Protein AF-A0A8S8YL23-F1 (afdb_monomer)

Sequence (159 aa):
MKWVTISGKPKLWLRDDDTDADGTINLWDTDDDNDGYPDGDDDFPVDQCAHLDTDGDGMPNTLLSNCLTSLVEDIDDDNDNWWDVNETACQTNPLSSSSVPVDTDGDWVCNFVDTDDDNDGWSDVDETMCEPRNAWSSFATGTSSSSWSQPRYNIPSIW

Structure (mmCIF, N/CA/C/O backbone):
data_AF-A0A8S8YL23-F1
#
_entry.id   AF-A0A8S8YL23-F1
#
loop_
_atom_site.group_PDB
_atom_site.id
_atom_site.type_symbol
_atom_site.label_atom_id
_atom_site.label_alt_id
_atom_site.label_comp_id
_atom_site.label_asym_id
_atom_site.label_entity_id
_atom_site.label_seq_id
_atom_site.pdbx_PDB_ins_code
_atom_site.Cartn_x
_atom_site.Cartn_y
_atom_site.Cartn_z
_atom_site.occupancy
_atom_site.B_iso_or_equiv
_atom_site.auth_seq_id
_atom_site.auth_comp_id
_atom_site.auth_asym_id
_atom_site.auth_atom_id
_atom_site.pdbx_PDB_model_num
ATOM 1 N N . MET A 1 1 ? -36.819 10.103 30.670 1.00 46.69 1 MET A N 1
ATOM 2 C CA . MET A 1 1 ? -36.772 8.905 29.806 1.00 46.69 1 MET A CA 1
ATOM 3 C C . MET A 1 1 ? -38.187 8.519 29.392 1.00 46.69 1 MET A C 1
ATOM 5 O O . MET A 1 1 ? -39.033 8.365 30.266 1.00 46.69 1 MET A O 1
ATOM 9 N N . LYS A 1 2 ? -38.471 8.432 28.086 1.00 47.25 2 LYS A N 1
ATOM 10 C CA . LYS A 1 2 ? -39.752 7.930 27.559 1.00 47.25 2 LYS A CA 1
ATOM 11 C C . LYS A 1 2 ? -39.549 6.501 27.067 1.00 47.25 2 LYS A C 1
ATOM 13 O O . LYS A 1 2 ? -38.635 6.249 26.293 1.00 47.25 2 LYS A O 1
ATOM 18 N N . TRP A 1 3 ? -40.410 5.598 27.514 1.00 45.22 3 TRP A N 1
ATOM 19 C CA . TRP A 1 3 ? -40.436 4.204 27.088 1.00 45.22 3 TRP A CA 1
ATOM 20 C C . TRP A 1 3 ? -41.402 4.064 25.912 1.00 45.22 3 TRP A C 1
ATOM 22 O O . TRP A 1 3 ? -42.550 4.497 26.017 1.00 45.22 3 TRP A O 1
ATOM 32 N N . VAL A 1 4 ? -40.962 3.453 24.813 1.00 49.53 4 VAL A N 1
ATOM 33 C CA . VAL A 1 4 ? -41.860 2.951 23.764 1.00 49.53 4 VAL A CA 1
ATOM 34 C C . VAL A 1 4 ? -41.509 1.492 23.521 1.00 49.53 4 VAL A C 1
ATOM 36 O O . VAL A 1 4 ? -40.372 1.155 23.200 1.00 49.53 4 VAL A O 1
ATOM 39 N N . THR A 1 5 ? -42.488 0.618 23.732 1.00 48.34 5 THR A N 1
ATOM 40 C CA . THR A 1 5 ? -42.347 -0.829 23.581 1.00 48.34 5 THR A CA 1
ATOM 41 C C . THR A 1 5 ? -42.725 -1.220 22.156 1.00 48.34 5 THR A C 1
ATOM 43 O O . THR A 1 5 ? -43.878 -1.073 21.761 1.00 48.34 5 THR A O 1
ATOM 46 N N . ILE A 1 6 ? -41.775 -1.755 21.392 1.00 54.56 6 ILE A N 1
ATOM 47 C CA . ILE A 1 6 ? -42.044 -2.472 20.141 1.00 54.56 6 ILE A CA 1
ATOM 48 C C . ILE A 1 6 ? -41.435 -3.865 20.315 1.00 54.56 6 ILE A C 1
ATOM 50 O O . ILE A 1 6 ? -40.243 -3.989 20.575 1.00 54.56 6 ILE A O 1
ATOM 54 N N . SER A 1 7 ? -42.252 -4.917 20.207 1.00 63.25 7 SER A N 1
ATOM 55 C CA . SER A 1 7 ? -41.845 -6.340 20.193 1.00 63.25 7 SER A CA 1
ATOM 56 C C . SER A 1 7 ? -41.316 -6.985 21.492 1.00 63.25 7 SER A C 1
ATOM 58 O O . SER A 1 7 ? -40.731 -8.062 21.445 1.00 63.25 7 SER A O 1
ATOM 60 N N . GLY A 1 8 ? -41.558 -6.402 22.672 1.00 53.62 8 GLY A N 1
ATOM 61 C CA . GLY A 1 8 ? -41.363 -7.108 23.955 1.00 53.62 8 GLY A CA 1
ATOM 62 C C . GLY A 1 8 ? -39.909 -7.350 24.382 1.00 53.62 8 GLY A C 1
ATOM 63 O O . GLY A 1 8 ? -39.681 -7.911 25.450 1.00 53.62 8 GLY A O 1
ATOM 64 N N . LYS A 1 9 ? -38.928 -6.874 23.612 1.00 57.56 9 LYS A N 1
ATOM 65 C CA . LYS A 1 9 ? -37.556 -6.676 24.084 1.00 57.56 9 LYS A CA 1
ATOM 66 C C . LYS A 1 9 ? -37.363 -5.187 24.378 1.00 57.56 9 LYS A C 1
ATOM 68 O O . LYS A 1 9 ? -37.746 -4.370 23.536 1.00 57.56 9 LYS A O 1
ATOM 73 N N . PRO A 1 10 ? -36.819 -4.793 25.541 1.00 53.72 10 PRO A N 1
ATOM 74 C CA . PRO A 1 10 ? -36.398 -3.416 25.739 1.00 53.72 10 PRO A CA 1
ATOM 75 C C . PRO A 1 10 ? -35.271 -3.135 24.742 1.00 53.72 10 PRO A C 1
ATOM 77 O O . PRO A 1 10 ? -34.130 -3.523 24.963 1.00 53.72 10 PRO A O 1
ATOM 80 N N . LYS A 1 11 ? -35.591 -2.498 23.612 1.00 56.12 11 LYS A N 1
ATOM 81 C CA . LYS A 1 11 ? -34.569 -1.875 22.775 1.00 56.12 11 LYS A CA 1
ATOM 82 C C . LYS A 1 11 ? -34.139 -0.627 23.543 1.00 56.12 11 LYS A C 1
ATOM 84 O O . LYS A 1 11 ? -34.839 0.382 23.550 1.00 56.12 11 LYS A O 1
ATOM 89 N N . LEU A 1 12 ? -33.090 -0.782 24.346 1.00 55.00 12 LEU A N 1
ATOM 90 C CA . LEU A 1 12 ? -32.376 0.311 24.994 1.00 55.00 12 LEU A CA 1
ATOM 91 C C . LEU A 1 12 ? -31.702 1.082 23.860 1.00 55.00 12 LEU A C 1
ATOM 93 O O . LEU A 1 12 ? -30.732 0.610 23.288 1.00 55.00 12 LEU A O 1
ATOM 97 N N . TRP A 1 13 ? -32.279 2.209 23.456 1.00 56.50 13 TRP A N 1
ATOM 98 C CA . TRP A 1 13 ? -31.807 3.014 22.321 1.00 56.50 13 TRP A CA 1
ATOM 99 C C . TRP A 1 13 ? -30.540 3.824 22.646 1.00 56.50 13 TRP A C 1
ATOM 101 O O . TRP A 1 13 ? -30.467 4.995 22.291 1.00 56.50 13 TRP A O 1
ATOM 111 N N . LEU A 1 14 ? -29.606 3.240 23.398 1.00 56.28 14 LEU A N 1
ATOM 112 C CA . LEU A 1 14 ? -28.314 3.833 23.745 1.00 56.28 14 LEU A CA 1
ATOM 113 C C . LEU A 1 14 ? -27.399 2.762 24.368 1.00 56.28 14 LEU A C 1
ATOM 115 O O . LEU A 1 14 ? -26.966 2.889 25.510 1.00 56.28 14 LEU A O 1
ATOM 119 N N . ARG A 1 15 ? -27.237 1.623 23.694 1.00 72.00 15 ARG A N 1
ATOM 120 C CA . ARG A 1 15 ? -26.038 0.817 23.915 1.00 72.00 15 ARG A CA 1
ATOM 121 C C . ARG A 1 15 ? -25.102 1.268 22.805 1.00 72.00 15 ARG A C 1
ATOM 123 O O . ARG A 1 15 ? -25.508 1.173 21.650 1.00 72.00 15 ARG A O 1
ATOM 130 N N . ASP A 1 16 ? -23.980 1.855 23.195 1.00 87.75 16 ASP A N 1
ATOM 131 C CA . ASP A 1 16 ? -22.902 2.180 22.267 1.00 87.75 16 ASP A CA 1
ATOM 132 C C . ASP A 1 16 ? -22.442 0.886 21.580 1.00 87.75 16 ASP A C 1
ATOM 134 O O . ASP A 1 16 ? -22.662 -0.211 22.119 1.00 87.75 16 ASP A O 1
ATOM 138 N N . ASP A 1 17 ? -21.914 1.012 20.367 1.00 92.25 17 ASP A N 1
ATOM 139 C CA . ASP A 1 17 ? -21.430 -0.141 19.616 1.00 92.25 17 ASP A CA 1
ATOM 140 C C . ASP A 1 17 ? -20.258 -0.810 20.369 1.00 92.25 17 ASP A C 1
ATOM 142 O O . ASP A 1 17 ? -19.663 -0.226 21.278 1.00 92.25 17 ASP A O 1
ATOM 146 N N . ASP A 1 18 ? -20.080 -2.094 20.088 1.00 93.19 18 ASP A N 1
ATOM 147 C CA . ASP A 1 18 ? -19.142 -3.032 20.721 1.00 93.19 18 ASP A CA 1
ATOM 148 C C . ASP A 1 18 ? -18.806 -4.012 19.591 1.00 93.19 18 ASP A C 1
ATOM 150 O O . ASP A 1 18 ? -19.560 -4.969 19.357 1.00 93.19 18 ASP A O 1
ATOM 154 N N . THR A 1 19 ? -17.852 -3.599 18.749 1.00 94.75 19 THR A N 1
ATOM 155 C CA . THR A 1 19 ? -17.589 -4.178 17.422 1.00 94.75 19 THR A CA 1
ATOM 156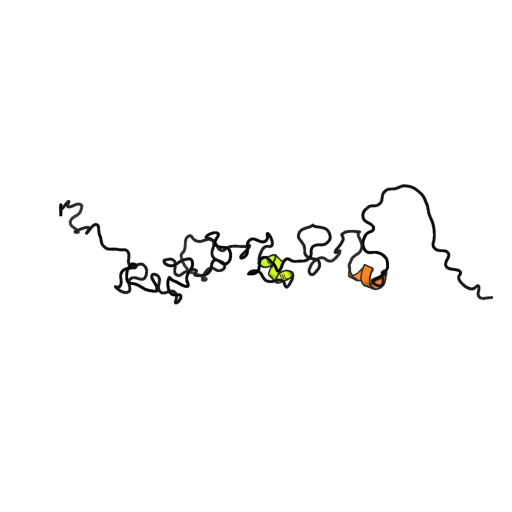 C C . THR A 1 19 ? -17.007 -5.588 17.540 1.00 94.75 19 THR A C 1
ATOM 158 O O . THR A 1 19 ? -17.508 -6.500 16.870 1.00 94.75 19 THR A O 1
ATOM 161 N N . ASP A 1 20 ? -16.047 -5.802 18.438 1.00 93.62 20 ASP A N 1
ATOM 162 C CA . ASP A 1 20 ? -15.418 -7.105 18.680 1.00 93.62 20 ASP A CA 1
ATOM 163 C C . ASP A 1 20 ? -16.183 -8.006 19.684 1.00 93.62 20 ASP A C 1
ATOM 165 O O . ASP A 1 20 ? -15.951 -9.220 19.766 1.00 93.62 20 ASP A O 1
ATOM 169 N N . ALA A 1 21 ? -17.171 -7.446 20.391 1.00 94.62 21 ALA A N 1
ATOM 170 C CA . ALA A 1 21 ? -17.983 -8.121 21.397 1.00 94.62 21 ALA A CA 1
ATOM 171 C C . ALA A 1 21 ? -17.203 -8.625 22.631 1.00 94.62 21 ALA A C 1
ATOM 173 O O . ALA A 1 21 ? -17.647 -9.599 23.268 1.00 94.62 21 ALA A O 1
ATOM 174 N N . ASP A 1 22 ? -16.091 -7.982 23.011 1.00 94.12 22 ASP A N 1
ATOM 175 C CA . ASP A 1 22 ? -15.311 -8.343 24.204 1.00 94.12 22 ASP A CA 1
ATOM 176 C C . ASP A 1 22 ? -15.947 -7.881 25.532 1.00 94.12 22 ASP A C 1
ATOM 178 O O . ASP A 1 22 ? -15.630 -8.395 26.616 1.00 94.12 22 ASP A O 1
ATOM 182 N N . GLY A 1 23 ? -16.945 -6.996 25.446 1.00 93.31 23 GLY A N 1
ATOM 183 C CA . GLY A 1 23 ? -17.687 -6.454 26.582 1.00 93.31 23 GLY A CA 1
ATOM 184 C C . GLY A 1 23 ? -17.271 -5.043 27.000 1.00 93.31 23 GLY A C 1
ATOM 185 O O . GLY A 1 23 ? -17.871 -4.502 27.944 1.00 93.31 23 GLY A O 1
ATOM 186 N N . THR A 1 24 ? -16.310 -4.453 26.305 1.00 93.56 24 THR A N 1
ATOM 187 C CA . THR A 1 24 ? -15.995 -3.029 26.285 1.00 93.56 24 THR A CA 1
ATOM 188 C C . THR A 1 24 ? -16.804 -2.378 25.160 1.00 93.56 24 THR A C 1
ATOM 190 O O . THR A 1 24 ? -17.218 -3.019 24.211 1.00 93.56 24 THR A O 1
ATOM 193 N N . ILE A 1 25 ? -17.217 -1.125 25.339 1.00 94.75 25 ILE A N 1
ATOM 194 C CA . ILE A 1 25 ? -17.885 -0.393 24.251 1.00 94.75 25 ILE A CA 1
ATOM 195 C C . ILE A 1 25 ? -16.816 0.347 23.469 1.00 94.75 25 ILE A C 1
ATOM 197 O O . ILE A 1 25 ? -15.891 0.838 24.109 1.00 94.75 25 ILE A O 1
ATOM 201 N N . ASN A 1 26 ? -17.022 0.566 22.174 1.00 95.19 26 ASN A N 1
ATOM 202 C CA . ASN A 1 26 ? -16.035 1.212 21.311 1.00 95.19 26 ASN A CA 1
ATOM 203 C C . ASN A 1 26 ? -15.484 2.537 21.885 1.00 95.19 26 ASN A C 1
ATOM 205 O O . ASN A 1 26 ? -14.306 2.851 21.876 1.00 95.19 26 ASN A O 1
ATOM 209 N N . LEU A 1 27 ? -16.346 3.333 22.535 1.00 94.12 27 LEU A N 1
ATOM 210 C CA . LEU A 1 27 ? -15.933 4.600 23.159 1.00 94.12 27 LEU A CA 1
ATOM 211 C C . LEU A 1 27 ? -14.835 4.452 24.239 1.00 94.12 27 LEU A C 1
ATOM 213 O O . LEU A 1 27 ? -14.175 5.440 24.579 1.00 94.12 27 LEU A O 1
ATOM 217 N N . TRP A 1 28 ? -14.724 3.279 24.859 1.00 94.75 28 TRP A N 1
ATOM 218 C CA . TRP A 1 28 ? -13.770 2.957 25.926 1.00 94.75 28 TRP A CA 1
ATOM 219 C C . TRP A 1 28 ? -12.852 1.790 25.581 1.00 94.75 28 TRP A C 1
ATOM 221 O O . TRP A 1 28 ? -12.046 1.418 26.441 1.00 94.75 28 TRP A O 1
ATOM 231 N N . ASP A 1 29 ? -12.999 1.231 24.388 1.00 96.62 29 ASP A N 1
ATOM 232 C CA . ASP A 1 29 ? -12.047 0.287 23.847 1.00 96.62 29 ASP A CA 1
ATOM 233 C C . ASP A 1 29 ? -10.828 1.047 23.323 1.00 96.62 29 ASP A C 1
ATOM 235 O O . ASP A 1 29 ? -10.839 2.273 23.194 1.00 96.62 29 ASP A O 1
ATOM 239 N N . THR A 1 30 ? -9.725 0.335 23.172 1.00 97.50 30 THR A N 1
ATOM 240 C CA . THR A 1 30 ? -8.519 0.849 22.519 1.00 97.50 30 THR A CA 1
ATOM 241 C C . THR A 1 30 ? -8.202 0.105 21.230 1.00 97.50 30 THR A C 1
ATOM 243 O O . THR A 1 30 ? -7.192 0.429 20.610 1.00 97.50 30 THR A O 1
ATOM 246 N N . ASP A 1 31 ? -8.975 -0.937 20.938 1.00 97.75 31 ASP A N 1
ATOM 247 C CA . ASP A 1 31 ? -8.858 -1.841 19.800 1.00 97.75 31 ASP A CA 1
ATOM 248 C C . ASP A 1 31 ? -10.273 -2.371 19.510 1.00 97.75 31 ASP A C 1
ATOM 250 O O . ASP A 1 31 ? -10.677 -3.439 19.969 1.00 97.75 31 ASP A O 1
ATOM 254 N N . ASP A 1 32 ? -11.067 -1.523 18.863 1.00 97.69 32 ASP A N 1
ATOM 255 C CA . ASP A 1 32 ? -12.512 -1.660 18.671 1.00 97.69 32 ASP A CA 1
ATOM 256 C C . ASP A 1 32 ? -12.905 -2.967 17.948 1.00 97.69 32 ASP A C 1
ATOM 258 O O . ASP A 1 32 ? -14.008 -3.486 18.160 1.00 97.69 32 ASP A O 1
ATOM 262 N N . ASP A 1 33 ? -12.042 -3.502 17.083 1.00 96.69 33 ASP A N 1
ATOM 263 C CA . ASP A 1 33 ? -12.286 -4.720 16.305 1.00 96.69 33 ASP A CA 1
ATOM 264 C C . ASP A 1 33 ? -11.351 -5.903 16.626 1.00 96.69 33 ASP A C 1
ATOM 266 O O . ASP A 1 33 ? -11.619 -7.027 16.175 1.00 96.69 33 ASP A O 1
ATOM 270 N N . ASN A 1 34 ? -10.350 -5.685 17.486 1.00 96.38 34 ASN A N 1
ATOM 271 C CA . ASN A 1 34 ? -9.452 -6.693 18.050 1.00 96.38 34 ASN A CA 1
ATOM 272 C C . ASN A 1 34 ? -8.629 -7.441 16.999 1.00 96.38 34 ASN A C 1
ATOM 274 O O . ASN A 1 34 ? -8.340 -8.642 17.139 1.00 96.38 34 ASN A O 1
ATOM 278 N N . ASP A 1 35 ? -8.257 -6.747 15.927 1.00 95.38 35 ASP A N 1
ATOM 279 C CA . ASP A 1 35 ? -7.385 -7.271 14.879 1.00 95.38 35 ASP A CA 1
ATOM 280 C C . ASP A 1 35 ? -5.893 -7.257 15.278 1.00 95.38 35 ASP A C 1
ATOM 282 O O . ASP A 1 35 ? -5.055 -7.939 14.668 1.00 95.38 35 ASP A O 1
ATOM 286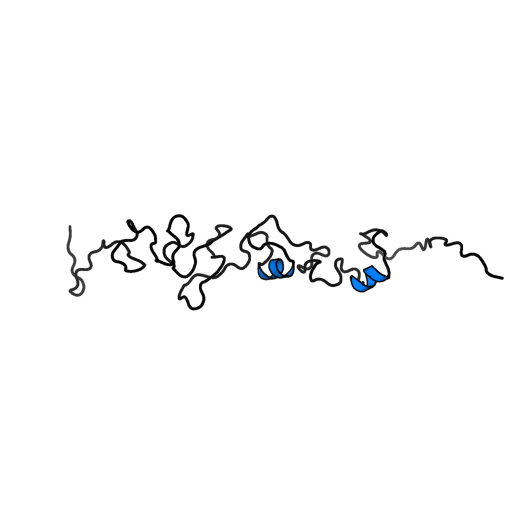 N N . GLY A 1 36 ? -5.584 -6.579 16.390 1.00 95.75 36 GLY A N 1
ATOM 287 C CA . GLY A 1 36 ? -4.258 -6.444 16.977 1.00 95.75 36 GLY A CA 1
ATOM 288 C C . GLY A 1 36 ? -3.581 -5.095 16.718 1.00 95.75 36 GLY A C 1
ATOM 289 O O . GLY A 1 36 ? -2.447 -4.917 17.192 1.00 95.75 36 GLY A O 1
ATOM 290 N N . TYR A 1 37 ? -4.238 -4.173 16.016 1.00 97.19 37 TYR A N 1
ATOM 291 C CA . TYR A 1 37 ? -3.826 -2.792 15.802 1.00 97.19 37 TYR A CA 1
ATOM 292 C C . TYR A 1 37 ? -4.727 -1.850 16.621 1.00 97.19 37 TYR A C 1
ATOM 294 O O . TYR A 1 37 ? -5.929 -1.814 16.424 1.00 97.19 37 TYR A O 1
ATOM 302 N N . PRO A 1 38 ? -4.181 -1.077 17.580 1.00 97.75 38 PRO A N 1
ATOM 303 C CA . PRO A 1 38 ? -5.001 -0.150 18.361 1.00 97.75 38 PRO A CA 1
ATOM 304 C C . PRO A 1 38 ? -5.617 0.948 17.485 1.00 97.75 38 PRO A C 1
ATOM 306 O O . PRO A 1 38 ? -4.914 1.459 16.618 1.00 97.75 38 PRO A O 1
ATOM 309 N N . ASP A 1 39 ? -6.805 1.457 17.829 1.00 97.25 39 ASP A N 1
ATOM 310 C CA . ASP A 1 39 ? -7.559 2.462 17.040 1.00 97.25 39 ASP A CA 1
ATOM 311 C C . ASP A 1 39 ? -6.755 3.715 16.630 1.00 97.25 39 ASP A C 1
ATOM 313 O O . ASP A 1 39 ? -7.135 4.469 15.739 1.00 97.25 39 ASP A O 1
ATOM 317 N N . GLY A 1 40 ? -5.691 4.039 17.374 1.00 96.69 40 GLY A N 1
ATOM 318 C CA . GLY A 1 40 ? -4.829 5.192 17.097 1.00 96.69 40 GLY A CA 1
ATOM 319 C C . GLY A 1 40 ? -3.753 4.949 16.036 1.00 96.69 40 GLY A C 1
ATOM 320 O O . GLY A 1 40 ? -3.175 5.924 15.557 1.00 96.69 40 GLY A O 1
ATOM 321 N N . ASP A 1 41 ? -3.481 3.684 15.726 1.00 97.44 41 ASP A N 1
ATOM 322 C CA . ASP A 1 41 ? -2.519 3.193 14.736 1.00 97.44 41 ASP A CA 1
ATOM 323 C C . ASP A 1 41 ? -3.231 2.360 13.640 1.00 97.44 41 ASP A C 1
ATOM 325 O O . ASP A 1 41 ? -2.567 1.630 12.903 1.00 97.44 41 ASP A O 1
ATOM 329 N N . ASP A 1 42 ? -4.560 2.462 13.568 1.00 97.81 42 ASP A N 1
ATOM 330 C CA . ASP A 1 42 ? -5.445 1.735 12.662 1.00 97.81 42 ASP A CA 1
ATOM 331 C C . ASP A 1 42 ? -6.302 2.736 11.865 1.00 97.81 42 ASP A C 1
ATOM 333 O O . ASP A 1 42 ? -7.052 3.540 12.428 1.00 97.81 42 ASP A O 1
ATOM 337 N N . ASP A 1 43 ? -6.166 2.715 10.540 1.00 98.06 43 ASP A N 1
ATOM 338 C CA . ASP A 1 43 ? -6.926 3.569 9.625 1.00 98.06 43 ASP A CA 1
ATOM 339 C C . ASP A 1 43 ? -8.373 3.071 9.409 1.00 98.06 43 ASP A C 1
ATOM 341 O O . ASP A 1 43 ? -9.248 3.834 8.979 1.00 98.06 43 ASP A O 1
ATOM 345 N N . PHE A 1 44 ? -8.668 1.827 9.804 1.00 97.69 44 PHE A N 1
ATOM 346 C CA . PHE A 1 44 ? -9.981 1.182 9.764 1.00 97.69 44 PHE A CA 1
ATOM 347 C C . PHE A 1 44 ? -10.419 0.611 11.131 1.00 97.69 44 PHE A C 1
ATOM 349 O O . PHE A 1 44 ? -10.797 -0.555 11.182 1.00 97.69 44 PHE A O 1
ATOM 356 N N . PRO A 1 45 ? -10.588 1.440 12.188 1.00 97.00 45 PRO A N 1
ATOM 357 C CA . PRO A 1 45 ? -10.741 0.987 13.584 1.00 97.00 45 PRO A CA 1
ATOM 358 C C . PRO A 1 45 ? -11.905 0.041 13.910 1.00 97.00 45 PRO A C 1
ATOM 360 O O . PRO A 1 45 ? -12.113 -0.309 15.055 1.00 97.00 45 PRO A O 1
ATOM 363 N N . VAL A 1 46 ? -12.805 -0.254 12.976 1.00 96.12 46 VAL A N 1
ATOM 364 C CA . VAL A 1 46 ? -13.994 -1.084 13.236 1.00 96.12 46 VAL A CA 1
ATOM 365 C C . VAL A 1 46 ? -14.134 -2.224 12.230 1.00 96.12 46 VAL A C 1
ATOM 367 O O . VAL A 1 46 ? -15.210 -2.829 12.127 1.00 96.12 46 VAL A O 1
ATOM 370 N N . ASP A 1 47 ? -13.097 -2.475 11.440 1.00 96.94 47 ASP A N 1
ATOM 371 C CA . ASP A 1 47 ? -13.057 -3.508 10.422 1.00 96.94 47 ASP A CA 1
ATOM 372 C C . ASP A 1 47 ? -11.771 -4.332 10.527 1.00 96.94 47 ASP A C 1
ATOM 374 O O . ASP A 1 47 ? -10.802 -4.086 9.818 1.00 96.94 47 ASP A O 1
ATOM 378 N N . GLN A 1 48 ? -11.856 -5.423 11.298 1.00 96.31 48 GLN A N 1
ATOM 379 C CA . GLN A 1 48 ? -10.755 -6.360 11.582 1.00 96.31 48 GLN A CA 1
ATOM 380 C C . GLN A 1 48 ? -10.044 -6.967 10.354 1.00 96.31 48 GLN A C 1
ATOM 382 O O . GLN A 1 48 ? -9.193 -7.857 10.466 1.00 96.31 48 GLN A O 1
ATOM 387 N N . CYS A 1 49 ? -10.529 -6.663 9.152 1.00 97.12 49 CYS A N 1
ATOM 388 C CA . CYS A 1 49 ? -9.978 -7.143 7.908 1.00 97.12 49 CYS A CA 1
ATOM 389 C C . CYS A 1 49 ? -8.863 -6.245 7.358 1.00 97.12 49 CYS A C 1
ATOM 391 O O . CYS A 1 49 ? -8.212 -6.686 6.406 1.00 97.12 49 CYS A O 1
ATOM 393 N N . ALA A 1 50 ? -8.652 -5.036 7.882 1.00 97.62 50 ALA A N 1
ATOM 394 C CA . ALA A 1 50 ? -7.646 -4.102 7.385 1.00 97.62 50 ALA A CA 1
ATOM 395 C C . ALA A 1 50 ? -7.227 -3.100 8.468 1.00 97.62 50 ALA A C 1
ATOM 397 O O . ALA A 1 50 ? -8.038 -2.808 9.326 1.00 97.62 50 ALA A O 1
ATOM 398 N N . HIS A 1 51 ? -6.013 -2.542 8.372 1.00 97.56 51 HIS A N 1
ATOM 399 C CA . HIS A 1 51 ? -5.555 -1.519 9.329 1.00 97.56 51 HIS A CA 1
ATOM 400 C C . HIS A 1 51 ? -4.745 -0.354 8.737 1.00 97.56 51 HIS A C 1
ATOM 402 O O . HIS A 1 51 ? -4.485 0.621 9.433 1.00 97.56 51 HIS A O 1
ATOM 408 N N . LEU A 1 52 ? -4.277 -0.458 7.487 1.00 97.94 52 LEU A N 1
ATOM 409 C CA . LEU A 1 52 ? -3.332 0.494 6.890 1.00 97.94 52 LEU A CA 1
ATOM 410 C C . LEU A 1 52 ? -3.922 1.123 5.626 1.00 97.94 52 LEU A C 1
ATOM 412 O O . LEU A 1 52 ? -4.380 0.378 4.758 1.00 97.94 52 LEU A O 1
ATOM 416 N N . ASP A 1 53 ? -3.854 2.451 5.544 1.00 98.12 53 ASP A N 1
ATOM 417 C CA . ASP A 1 53 ? -4.208 3.308 4.403 1.00 98.12 53 ASP A CA 1
ATOM 418 C C . ASP A 1 53 ? -3.093 4.360 4.206 1.00 98.12 53 ASP A C 1
ATOM 420 O O . ASP A 1 53 ? -3.021 5.385 4.892 1.00 98.12 53 ASP A O 1
ATOM 424 N N . THR A 1 54 ? -2.139 4.068 3.323 1.00 97.94 54 THR A N 1
ATOM 425 C CA . THR A 1 54 ? -0.890 4.839 3.201 1.00 97.94 54 THR A CA 1
ATOM 426 C C . THR A 1 54 ? -1.105 6.236 2.613 1.00 97.94 54 THR A C 1
ATOM 428 O O . THR A 1 54 ? -0.367 7.166 2.973 1.00 97.94 54 THR A O 1
ATOM 431 N N . ASP A 1 55 ? -2.116 6.424 1.769 1.00 97.56 55 ASP A N 1
ATOM 432 C CA . ASP A 1 55 ? -2.413 7.707 1.133 1.00 97.56 55 ASP A CA 1
ATOM 433 C C . ASP A 1 55 ? -3.671 8.414 1.672 1.00 97.56 55 ASP A C 1
ATOM 435 O O . ASP A 1 55 ? -3.857 9.621 1.443 1.00 97.56 55 ASP A O 1
ATOM 439 N N . GLY A 1 56 ? -4.463 7.723 2.490 1.00 97.25 56 GLY A N 1
ATOM 440 C CA . GLY A 1 56 ? -5.628 8.258 3.175 1.00 97.25 56 GLY A CA 1
ATOM 441 C C . GLY A 1 56 ? -6.864 8.383 2.284 1.00 97.25 56 GLY A C 1
ATOM 442 O O . GLY A 1 56 ? -7.691 9.277 2.535 1.00 97.25 56 GLY A O 1
ATOM 443 N N . ASP A 1 57 ? -6.983 7.587 1.221 1.00 97.31 57 ASP A N 1
ATOM 444 C CA . ASP A 1 57 ? -8.124 7.629 0.303 1.00 97.31 57 ASP A CA 1
ATOM 445 C C . ASP A 1 57 ? -9.351 6.823 0.791 1.00 97.31 57 ASP A C 1
ATOM 447 O O . ASP A 1 57 ? -10.475 7.009 0.292 1.00 97.31 57 ASP A O 1
ATOM 451 N N . GLY A 1 58 ? -9.171 6.032 1.853 1.00 96.31 58 GLY A N 1
ATOM 452 C CA . GLY A 1 58 ? -10.177 5.180 2.474 1.00 96.31 58 GLY A CA 1
ATOM 453 C C . GLY A 1 58 ? -10.248 3.762 1.900 1.00 96.31 58 GLY A C 1
ATOM 454 O O . GLY A 1 58 ? -11.197 3.037 2.230 1.00 96.31 58 GLY A O 1
ATOM 455 N N . MET A 1 59 ? -9.307 3.367 1.044 1.00 97.56 59 MET A N 1
ATOM 456 C CA . MET A 1 59 ? -9.093 2.001 0.582 1.00 97.56 59 MET A CA 1
ATOM 457 C C . MET A 1 59 ? -7.861 1.419 1.294 1.00 97.56 59 MET A C 1
ATOM 459 O O . MET A 1 59 ? -6.822 2.056 1.365 1.00 97.56 59 MET A O 1
ATOM 463 N N . PRO A 1 60 ? -7.961 0.228 1.907 1.00 98.00 60 PRO A N 1
ATOM 464 C CA . PRO A 1 60 ? -6.830 -0.339 2.626 1.00 98.00 60 PRO A CA 1
ATOM 465 C C . PRO A 1 60 ? -5.757 -0.873 1.686 1.00 98.00 60 PRO A C 1
ATOM 467 O O . PRO A 1 60 ? -6.085 -1.592 0.741 1.00 98.00 60 PRO A O 1
ATOM 470 N N . ASN A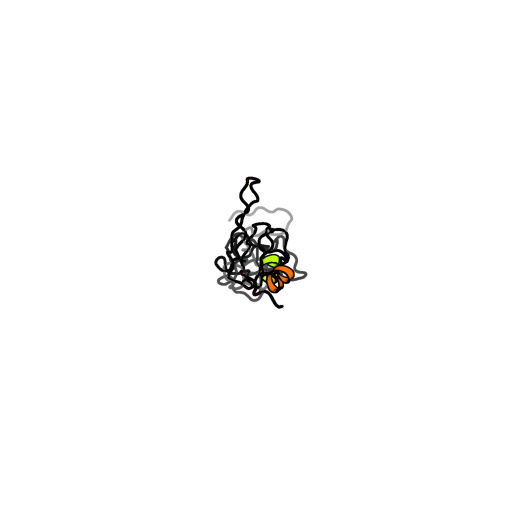 1 61 ? -4.492 -0.702 2.069 1.00 97.88 61 ASN A N 1
ATOM 471 C CA . ASN A 1 61 ? -3.349 -1.258 1.346 1.00 97.88 61 ASN A CA 1
ATOM 472 C C . ASN A 1 61 ? -3.420 -2.777 1.165 1.00 97.88 61 ASN A C 1
ATOM 474 O O . ASN A 1 61 ? -2.989 -3.349 0.174 1.00 97.88 61 ASN A O 1
ATOM 478 N N . THR A 1 62 ? -3.907 -3.481 2.192 1.00 96.50 62 THR A N 1
ATOM 479 C CA . THR A 1 62 ? -4.043 -4.940 2.148 1.00 96.50 62 THR A CA 1
ATOM 480 C C . THR A 1 62 ? -5.284 -5.392 2.897 1.00 96.50 62 THR A C 1
ATOM 482 O O . THR A 1 62 ? -5.631 -4.846 3.945 1.00 96.50 62 THR A O 1
ATOM 485 N N . LEU A 1 63 ? -5.928 -6.446 2.391 1.00 96.62 63 LEU A N 1
ATOM 486 C CA . LEU A 1 63 ? -7.052 -7.102 3.059 1.00 96.62 63 LEU A CA 1
ATOM 487 C C . LEU A 1 63 ? -6.669 -8.475 3.617 1.00 96.62 63 LEU A C 1
ATOM 489 O O . LEU A 1 63 ? -6.086 -9.327 2.935 1.00 96.62 63 LEU A O 1
ATOM 493 N N . LEU A 1 64 ? -7.084 -8.750 4.855 1.00 95.38 64 LEU A N 1
ATOM 494 C CA . LEU A 1 64 ? -6.894 -10.050 5.482 1.00 95.38 64 LEU A CA 1
ATOM 495 C C . LEU A 1 64 ? -7.652 -11.146 4.714 1.00 95.38 64 LEU A C 1
ATOM 497 O O . LEU A 1 64 ? -8.873 -11.125 4.534 1.00 95.38 64 LEU A O 1
ATOM 501 N N . SER A 1 65 ? -6.918 -12.177 4.291 1.00 93.19 65 SER A N 1
ATOM 502 C CA . SER A 1 65 ? -7.483 -13.263 3.488 1.00 93.19 65 SER A CA 1
ATOM 503 C C . SER A 1 65 ? -8.576 -14.040 4.233 1.00 93.19 65 SER A C 1
ATOM 505 O O . SER A 1 65 ? -8.359 -14.560 5.328 1.00 93.19 65 SER A O 1
ATOM 507 N N . ASN A 1 66 ? -9.722 -14.236 3.572 1.00 88.12 66 ASN A N 1
ATOM 508 C CA . ASN A 1 66 ? -10.934 -14.876 4.112 1.00 88.12 66 ASN A CA 1
ATOM 509 C C . ASN A 1 66 ? -11.648 -14.083 5.215 1.00 88.12 66 ASN A C 1
ATOM 511 O O . ASN A 1 66 ? -12.503 -14.645 5.904 1.00 88.12 66 ASN A O 1
ATOM 515 N N . CYS A 1 67 ? -11.334 -12.800 5.362 1.00 92.19 67 CYS A N 1
ATOM 516 C CA . CYS A 1 67 ? -12.093 -11.904 6.210 1.00 92.19 67 CYS A CA 1
ATOM 517 C C . CYS A 1 67 ? -13.343 -11.388 5.471 1.00 92.19 67 CYS A C 1
ATOM 519 O O . CYS A 1 67 ? -13.362 -11.286 4.241 1.00 92.19 67 CYS A O 1
ATOM 521 N N . LEU A 1 68 ? -14.437 -11.164 6.201 1.00 92.31 68 LEU A N 1
ATOM 522 C CA . LEU A 1 68 ? -15.705 -10.705 5.629 1.00 92.31 68 LEU A CA 1
ATOM 523 C C . LEU A 1 68 ? -15.839 -9.198 5.837 1.00 92.31 68 LEU A C 1
ATOM 525 O O . LEU A 1 68 ? -16.336 -8.776 6.875 1.00 92.31 68 LEU A O 1
ATOM 529 N N . THR A 1 69 ? -15.476 -8.424 4.819 1.00 95.38 69 THR A N 1
ATOM 530 C CA . THR A 1 69 ? -15.603 -6.962 4.800 1.00 95.38 69 THR A CA 1
ATOM 531 C C . THR A 1 69 ? -16.285 -6.477 3.515 1.00 95.38 69 THR A C 1
ATOM 533 O O . THR A 1 69 ? -16.416 -7.219 2.534 1.00 95.38 69 THR A O 1
ATOM 536 N N . SER A 1 70 ? -16.786 -5.241 3.541 1.00 94.81 70 SER A N 1
ATOM 537 C CA . SER A 1 70 ? -17.192 -4.492 2.347 1.00 94.81 70 SER A CA 1
ATOM 538 C C . SER A 1 70 ? -16.080 -3.625 1.753 1.00 94.81 70 SER A C 1
ATOM 540 O O . SER A 1 70 ? -16.315 -3.028 0.701 1.00 94.81 70 SER A O 1
ATOM 542 N N . LEU A 1 71 ? -14.929 -3.527 2.422 1.00 96.62 71 LEU A N 1
ATOM 543 C CA . LEU A 1 71 ? -13.751 -2.824 1.929 1.00 96.62 71 LEU A CA 1
ATOM 544 C C . LEU A 1 71 ? -13.225 -3.479 0.646 1.00 96.62 71 LEU A C 1
ATOM 546 O O . LEU A 1 71 ? -13.464 -4.659 0.367 1.00 96.62 71 LEU A O 1
ATOM 550 N N . VAL A 1 72 ? -12.529 -2.675 -0.147 1.00 96.56 72 VAL A N 1
ATOM 551 C CA . VAL A 1 72 ? -11.870 -3.080 -1.387 1.00 96.56 72 VAL A CA 1
ATOM 552 C C . VAL A 1 72 ? -10.424 -2.640 -1.253 1.00 96.56 72 VAL A C 1
ATOM 554 O O . VAL A 1 72 ? -10.204 -1.473 -0.969 1.00 96.56 72 VAL A O 1
ATOM 557 N N . GLU A 1 73 ? -9.496 -3.580 -1.418 1.00 97.19 73 GLU A N 1
ATOM 558 C CA . GLU A 1 73 ? -8.051 -3.325 -1.406 1.00 97.19 73 GLU A CA 1
ATOM 559 C C . GLU A 1 73 ? -7.701 -2.231 -2.419 1.00 97.19 73 GLU A C 1
ATOM 561 O O . GLU A 1 73 ? -8.256 -2.226 -3.531 1.00 97.19 73 GLU A O 1
ATOM 566 N N . ASP A 1 74 ? -6.836 -1.314 -2.005 1.00 97.94 74 ASP A N 1
ATOM 567 C CA . ASP A 1 74 ? -6.230 -0.332 -2.888 1.00 97.94 74 ASP A CA 1
ATOM 568 C C . ASP A 1 74 ? -5.269 -1.025 -3.865 1.00 97.94 74 ASP A C 1
ATOM 570 O O . ASP A 1 74 ? -4.792 -2.132 -3.628 1.00 97.94 74 ASP A O 1
ATOM 574 N N . ILE A 1 75 ? -5.108 -0.442 -5.045 1.00 97.69 75 ILE A N 1
ATOM 575 C CA . ILE A 1 75 ? -4.215 -0.946 -6.089 1.00 97.69 75 ILE A CA 1
ATOM 576 C C . ILE A 1 75 ? -3.069 0.024 -6.392 1.00 97.69 75 ILE A C 1
ATOM 578 O O . ILE A 1 75 ? -2.281 -0.279 -7.292 1.00 97.69 75 ILE A O 1
ATOM 582 N N . ASP A 1 76 ? -3.058 1.195 -5.753 1.00 97.69 76 ASP A N 1
ATOM 583 C CA . ASP A 1 76 ? -2.085 2.285 -5.883 1.00 97.69 76 ASP A CA 1
ATOM 584 C C . ASP A 1 76 ? -1.892 2.916 -4.496 1.00 97.69 76 ASP A C 1
ATOM 586 O O . ASP A 1 76 ? -2.340 4.031 -4.250 1.00 97.69 76 ASP A O 1
ATOM 590 N N . ASP A 1 77 ? -1.243 2.164 -3.603 1.00 98.31 77 ASP A N 1
ATOM 591 C CA . ASP A 1 77 ? -1.148 2.407 -2.154 1.00 98.31 77 ASP A CA 1
ATOM 592 C C . ASP A 1 77 ? -0.614 3.801 -1.751 1.00 98.31 77 ASP A C 1
ATOM 594 O O . ASP A 1 77 ? -0.702 4.199 -0.584 1.00 98.31 77 ASP A O 1
ATOM 598 N N . ASP A 1 78 ? 0.040 4.522 -2.660 1.00 98.19 78 ASP A N 1
ATOM 599 C CA . ASP A 1 78 ? 0.605 5.849 -2.416 1.00 98.19 78 ASP A CA 1
ATOM 600 C C . ASP A 1 78 ? 0.076 6.951 -3.355 1.00 98.19 78 ASP A C 1
ATOM 602 O O . ASP A 1 78 ? 0.510 8.115 -3.261 1.00 98.19 78 ASP A O 1
ATOM 606 N N . ASN A 1 79 ? -0.886 6.595 -4.212 1.00 97.50 79 ASN A N 1
ATOM 607 C CA . ASN A 1 79 ? -1.578 7.446 -5.172 1.00 97.50 79 ASN A CA 1
ATOM 608 C C . ASN A 1 79 ? -0.641 8.234 -6.117 1.00 97.50 79 ASN A C 1
ATOM 610 O O . ASN A 1 79 ? -0.918 9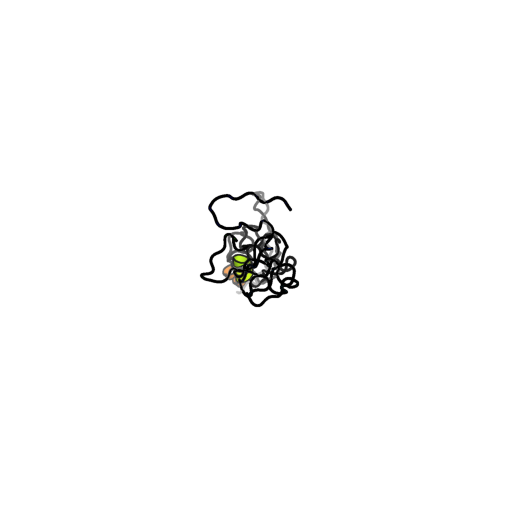.390 -6.493 1.00 97.50 79 ASN A O 1
ATOM 614 N N . ASP A 1 80 ? 0.483 7.642 -6.531 1.00 96.69 80 ASP A N 1
ATOM 615 C CA . ASP A 1 80 ? 1.418 8.250 -7.484 1.00 96.69 80 ASP A CA 1
ATOM 616 C C . ASP A 1 80 ? 1.136 7.930 -8.963 1.00 96.69 80 ASP A C 1
ATOM 618 O O . ASP A 1 80 ? 1.762 8.513 -9.864 1.00 96.69 80 ASP A O 1
ATOM 622 N N . ASN A 1 81 ? 0.049 7.192 -9.217 1.00 94.75 81 ASN A N 1
ATOM 623 C CA . ASN A 1 81 ? -0.433 6.685 -10.505 1.00 94.75 81 ASN A CA 1
ATOM 624 C C . ASN A 1 81 ? 0.309 5.444 -11.019 1.00 94.75 81 ASN A C 1
ATOM 626 O O . ASN A 1 81 ? 0.123 5.083 -12.190 1.00 94.75 81 ASN A O 1
ATOM 630 N N . TRP A 1 82 ? 1.113 4.782 -10.190 1.00 96.25 82 TRP A N 1
ATOM 631 C CA . TRP A 1 82 ? 1.681 3.477 -10.495 1.00 96.25 82 TRP A CA 1
ATOM 632 C C . TRP A 1 82 ? 1.063 2.403 -9.615 1.00 96.25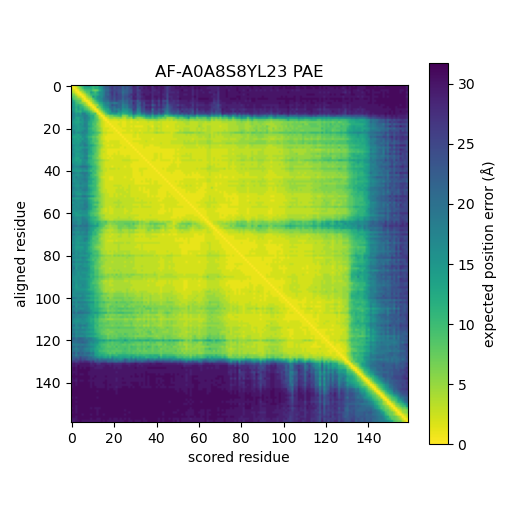 82 TRP A C 1
ATOM 634 O O . TRP A 1 82 ? 1.195 2.409 -8.408 1.00 96.25 82 TRP A O 1
ATOM 644 N N . TRP A 1 83 ? 0.420 1.415 -10.239 1.00 96.31 83 TRP A N 1
ATOM 645 C CA . TRP A 1 83 ? -0.173 0.325 -9.468 1.00 96.31 83 TRP A CA 1
ATOM 646 C C . TRP A 1 83 ? 0.889 -0.507 -8.743 1.00 96.31 83 TRP A C 1
ATOM 648 O O . TRP A 1 83 ? 1.921 -0.829 -9.345 1.00 96.31 83 TRP A O 1
ATOM 658 N N . ASP A 1 84 ? 0.582 -1.007 -7.545 1.00 97.06 84 ASP A N 1
ATOM 659 C CA . ASP A 1 84 ? 1.526 -1.757 -6.694 1.00 97.06 84 ASP A CA 1
ATOM 660 C C . ASP A 1 84 ? 2.139 -2.961 -7.419 1.00 97.06 84 ASP A C 1
ATOM 662 O O . ASP A 1 84 ? 3.306 -3.331 -7.238 1.00 97.06 84 ASP A O 1
ATOM 666 N N . VAL A 1 85 ? 1.333 -3.604 -8.272 1.00 96.31 85 VAL A N 1
ATOM 667 C CA . VAL A 1 85 ? 1.750 -4.747 -9.094 1.00 96.31 85 VAL A CA 1
ATOM 668 C C . VAL A 1 85 ? 2.801 -4.357 -10.132 1.00 96.31 85 VAL A C 1
ATOM 670 O O . VAL A 1 85 ? 3.711 -5.147 -10.400 1.00 96.31 85 VAL A O 1
ATOM 673 N N . ASN A 1 86 ? 2.695 -3.154 -10.697 1.00 96.19 86 ASN A N 1
ATOM 674 C CA . ASN A 1 86 ? 3.662 -2.618 -11.646 1.00 96.19 86 ASN A CA 1
ATOM 675 C C . ASN A 1 86 ? 4.918 -2.184 -10.900 1.00 96.19 86 ASN A C 1
ATOM 677 O O . ASN A 1 86 ? 6.011 -2.593 -11.273 1.00 96.19 86 ASN A O 1
ATOM 681 N N . GLU A 1 87 ? 4.779 -1.465 -9.794 1.00 97.50 87 GLU A N 1
ATOM 682 C CA . GLU A 1 87 ? 5.908 -1.042 -8.971 1.00 97.50 87 GLU A CA 1
ATOM 683 C C . GLU A 1 87 ? 6.748 -2.205 -8.447 1.00 97.50 87 GLU A C 1
ATOM 685 O O . GLU A 1 87 ? 7.974 -2.236 -8.595 1.00 97.50 87 GLU A O 1
ATOM 690 N N . THR A 1 88 ? 6.082 -3.243 -7.941 1.00 96.75 88 THR A N 1
ATOM 691 C CA . THR A 1 88 ? 6.741 -4.480 -7.516 1.00 96.75 88 THR A CA 1
ATOM 692 C C . THR A 1 88 ? 7.508 -5.131 -8.670 1.00 96.75 88 THR A C 1
ATOM 694 O O . THR A 1 88 ? 8.621 -5.632 -8.474 1.00 96.75 88 THR A O 1
ATOM 697 N N . ALA A 1 89 ? 6.947 -5.124 -9.884 1.00 96.38 89 ALA A N 1
ATOM 698 C CA . ALA A 1 89 ? 7.624 -5.641 -11.071 1.00 96.38 89 ALA A CA 1
ATOM 699 C C . ALA A 1 89 ? 8.824 -4.766 -11.480 1.00 96.38 89 ALA A C 1
ATOM 701 O O . ALA A 1 89 ? 9.851 -5.300 -11.899 1.00 96.38 89 ALA A O 1
ATOM 702 N N . CYS A 1 90 ? 8.713 -3.452 -11.291 1.00 95.94 90 CYS A N 1
ATOM 703 C CA . CYS A 1 90 ? 9.707 -2.432 -11.621 1.00 95.94 90 CYS A CA 1
ATOM 704 C C . CYS A 1 90 ? 10.759 -2.198 -10.528 1.00 95.94 90 CYS A C 1
ATOM 706 O O . CYS A 1 90 ? 11.669 -1.389 -10.712 1.00 95.94 90 CYS A O 1
ATOM 708 N N . GLN A 1 91 ? 10.673 -2.936 -9.416 1.00 96.25 91 GLN A N 1
ATOM 709 C CA . GLN A 1 91 ? 11.549 -2.811 -8.246 1.00 96.25 91 GLN A CA 1
ATOM 710 C C . GLN A 1 91 ? 11.489 -1.439 -7.568 1.00 96.25 91 GLN A C 1
ATOM 712 O O . GLN A 1 91 ? 12.474 -0.995 -6.967 1.00 96.25 91 GLN A O 1
ATOM 717 N N . THR A 1 92 ? 10.338 -0.785 -7.651 1.00 97.06 92 THR A N 1
ATOM 718 C CA . THR A 1 92 ? 10.032 0.414 -6.882 1.00 97.06 92 THR A CA 1
ATOM 719 C C . THR A 1 92 ? 9.203 0.075 -5.643 1.00 97.06 92 THR A C 1
ATOM 721 O O . THR A 1 92 ? 9.043 -1.104 -5.314 1.00 97.06 92 THR A O 1
ATOM 724 N N . ASN A 1 93 ? 8.825 1.083 -4.857 1.00 97.38 93 ASN A N 1
ATOM 725 C CA . ASN A 1 93 ? 8.191 0.897 -3.561 1.00 97.38 93 ASN A CA 1
ATOM 726 C C . ASN A 1 93 ? 6.732 1.375 -3.620 1.00 97.38 93 ASN A C 1
ATOM 728 O O . ASN A 1 93 ? 6.572 2.587 -3.517 1.00 97.38 93 ASN A O 1
ATOM 732 N N . PRO A 1 94 ? 5.751 0.444 -3.601 1.00 97.81 94 PRO A N 1
ATOM 733 C CA . PRO A 1 94 ? 4.307 0.728 -3.582 1.00 97.81 94 PRO A CA 1
ATOM 734 C C . PRO A 1 94 ? 3.823 1.717 -2.522 1.00 97.81 94 PRO A C 1
ATOM 736 O O . PRO A 1 94 ? 2.753 2.285 -2.615 1.00 97.81 94 PRO A O 1
ATOM 739 N N . LEU A 1 95 ? 4.591 1.883 -1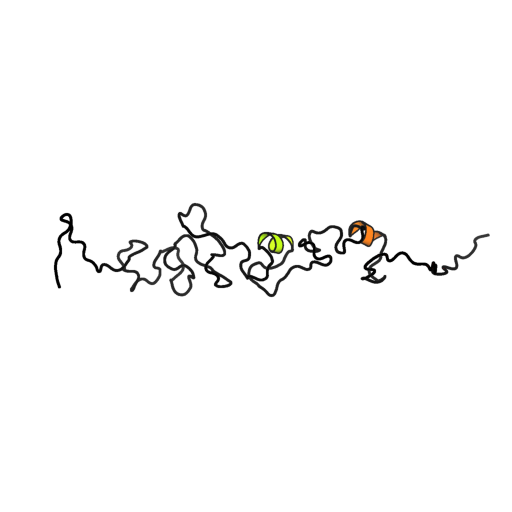.443 1.00 97.81 95 LEU A N 1
ATOM 740 C CA . LEU A 1 95 ? 4.204 2.709 -0.298 1.00 97.81 95 LEU A CA 1
ATOM 741 C C . LEU A 1 95 ? 4.850 4.099 -0.321 1.00 97.81 95 LEU A C 1
ATOM 743 O O . LEU A 1 95 ? 4.988 4.746 0.723 1.00 97.81 95 LEU A O 1
ATOM 747 N N . SER A 1 96 ? 5.441 4.515 -1.437 1.00 97.88 96 SER A N 1
ATOM 748 C CA . SER A 1 96 ? 6.167 5.773 -1.505 1.00 97.88 96 SER A CA 1
ATOM 749 C C . SER A 1 96 ? 5.994 6.471 -2.836 1.00 97.88 96 SER A C 1
ATOM 751 O O . SER A 1 96 ? 6.791 6.265 -3.744 1.00 97.88 96 SER A O 1
ATOM 753 N N . SER A 1 97 ? 5.168 7.516 -2.807 1.00 97.31 97 SER A N 1
ATOM 754 C CA . SER A 1 97 ? 4.826 8.354 -3.962 1.00 97.31 97 SER A CA 1
ATOM 755 C C . SER A 1 97 ? 6.000 9.106 -4.624 1.00 97.31 97 SER A C 1
ATOM 757 O O . SER A 1 97 ? 5.839 10.006 -5.452 1.00 97.31 97 SER A O 1
ATOM 759 N N . SER A 1 98 ? 7.213 8.906 -4.108 1.00 97.12 98 SER A N 1
ATOM 760 C CA . SER A 1 98 ? 8.470 9.447 -4.628 1.00 97.12 98 SER A CA 1
ATOM 761 C C . SER A 1 98 ? 9.302 8.395 -5.357 1.00 97.12 98 SER A C 1
ATOM 763 O O . SER A 1 98 ? 10.346 8.722 -5.927 1.00 97.12 98 SER A O 1
ATO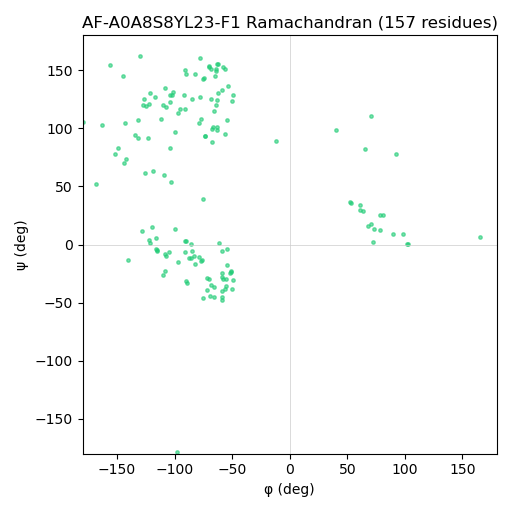M 765 N N . SER A 1 99 ? 8.863 7.144 -5.302 1.00 96.88 99 SER A N 1
ATOM 766 C CA . SER A 1 99 ? 9.512 5.966 -5.832 1.00 96.88 99 SER A CA 1
ATOM 767 C C . SER A 1 99 ? 8.836 5.536 -7.132 1.00 96.88 99 SER A C 1
ATOM 769 O O . SER A 1 99 ? 8.525 4.376 -7.294 1.00 96.88 99 SER A O 1
ATOM 771 N N . VAL A 1 100 ? 8.701 6.426 -8.108 1.00 95.69 100 VAL A N 1
ATOM 772 C CA . VAL A 1 100 ? 8.086 6.060 -9.392 1.00 95.69 100 VAL A CA 1
ATOM 773 C C . VAL A 1 100 ? 9.021 5.224 -10.284 1.00 95.69 100 VAL A C 1
ATOM 775 O O . VAL A 1 100 ? 10.227 5.512 -10.361 1.00 95.69 100 VAL A O 1
ATOM 778 N N . PRO A 1 101 ? 8.495 4.229 -11.018 1.00 96.31 101 PRO A N 1
ATOM 779 C CA . PRO A 1 101 ? 9.204 3.567 -12.105 1.00 96.31 101 PRO A CA 1
ATOM 780 C C . PRO A 1 101 ? 9.684 4.536 -13.195 1.00 96.31 101 PRO A C 1
ATOM 782 O O . PRO A 1 101 ? 9.085 5.579 -13.457 1.00 96.31 101 PRO A O 1
ATOM 785 N N . VAL A 1 102 ? 10.788 4.178 -13.856 1.00 95.12 102 VAL A N 1
ATOM 786 C CA . VAL A 1 102 ? 11.237 4.863 -15.077 1.00 95.12 102 VAL A CA 1
ATOM 787 C C . VAL A 1 102 ? 10.509 4.242 -16.263 1.00 95.12 102 VAL A C 1
ATOM 789 O O . VAL A 1 102 ? 10.587 3.030 -16.432 1.00 95.12 102 VAL A O 1
ATOM 792 N N . ASP A 1 103 ? 9.842 5.075 -17.055 1.00 94.12 103 ASP A N 1
ATOM 793 C CA . ASP A 1 103 ? 9.119 4.726 -18.282 1.00 94.12 103 ASP A CA 1
ATOM 794 C C . ASP A 1 103 ? 9.540 5.725 -19.369 1.00 94.12 103 ASP A C 1
ATOM 796 O O . ASP A 1 103 ? 9.273 6.929 -19.267 1.00 94.12 103 ASP A O 1
ATOM 800 N N . THR A 1 104 ? 10.341 5.258 -20.325 1.00 94.62 104 THR A N 1
ATOM 801 C CA . THR A 1 104 ? 11.055 6.126 -21.271 1.00 94.62 104 THR A CA 1
ATOM 802 C C . THR A 1 104 ? 10.246 6.407 -22.537 1.00 94.62 104 THR A C 1
ATOM 804 O O . THR A 1 104 ? 10.346 7.523 -23.065 1.00 94.62 104 THR A O 1
ATOM 807 N N . ASP A 1 105 ? 9.406 5.474 -22.984 1.00 92.94 105 ASP A N 1
ATOM 808 C CA . ASP A 1 105 ? 8.533 5.640 -24.148 1.00 92.94 105 ASP A CA 1
ATOM 809 C C . ASP A 1 105 ? 7.093 6.069 -23.779 1.00 92.94 105 ASP A C 1
ATOM 811 O O . ASP A 1 105 ? 6.371 6.621 -24.622 1.00 92.94 105 ASP A O 1
ATOM 815 N N . GLY A 1 106 ? 6.714 5.941 -22.504 1.00 93.56 106 GLY A N 1
ATOM 816 C CA . GLY A 1 106 ? 5.435 6.374 -21.956 1.00 93.56 106 GLY A CA 1
ATOM 817 C C . GLY A 1 106 ? 4.290 5.391 -22.198 1.00 93.56 106 GLY A C 1
ATOM 818 O O . GLY A 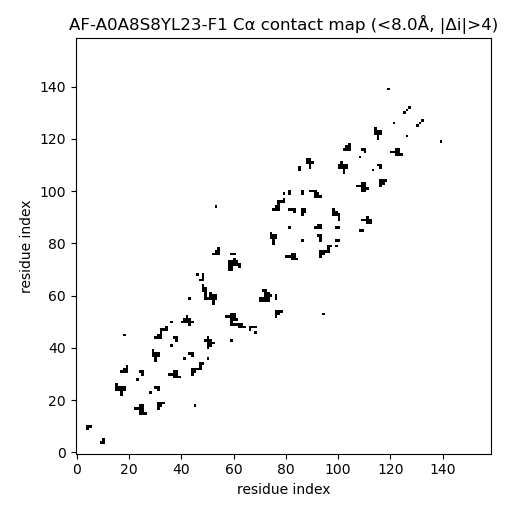1 106 ? 3.135 5.837 -22.294 1.00 93.56 106 GLY A O 1
ATOM 819 N N . ASP A 1 107 ? 4.575 4.099 -22.373 1.00 92.94 107 ASP A N 1
ATOM 820 C CA . ASP A 1 107 ? 3.567 3.068 -22.632 1.00 92.94 107 ASP A CA 1
ATOM 821 C C . ASP A 1 107 ? 3.002 2.389 -21.365 1.00 92.94 107 ASP A C 1
ATOM 823 O O . ASP A 1 107 ? 2.091 1.557 -21.475 1.00 92.94 107 ASP A O 1
ATOM 827 N N . TRP A 1 108 ? 3.432 2.846 -20.180 1.00 90.81 108 TRP A N 1
ATOM 828 C CA . TRP A 1 108 ? 3.101 2.322 -18.846 1.00 90.81 108 TRP A CA 1
ATOM 829 C C . TRP A 1 108 ? 3.765 0.988 -18.491 1.00 90.81 108 TRP A C 1
ATOM 831 O O . TRP A 1 108 ? 3.400 0.359 -17.490 1.00 90.81 108 TRP A O 1
ATOM 841 N N . VAL A 1 109 ? 4.759 0.564 -19.266 1.00 93.81 109 VAL A N 1
ATOM 842 C CA . VAL A 1 109 ? 5.700 -0.486 -18.898 1.00 93.81 109 VAL A CA 1
ATOM 843 C C . VAL A 1 109 ? 7.014 0.185 -18.531 1.00 93.81 109 VAL A C 1
ATOM 845 O O . VAL A 1 109 ? 7.600 0.943 -19.287 1.00 93.81 109 VAL A O 1
ATOM 848 N N . CYS A 1 110 ? 7.496 -0.063 -17.319 1.00 95.62 110 CYS A N 1
ATOM 849 C CA . CYS A 1 110 ? 8.776 0.506 -16.929 1.00 95.62 110 CYS A CA 1
ATOM 850 C C . CYS A 1 110 ? 9.931 -0.148 -17.689 1.00 95.62 110 CYS A C 1
ATOM 852 O O . CYS A 1 110 ? 9.908 -1.355 -17.943 1.00 95.62 110 CYS A O 1
ATOM 854 N N . ASN A 1 111 ? 11.017 0.601 -17.860 1.00 94.31 111 ASN A N 1
ATOM 855 C CA . ASN A 1 111 ? 12.254 0.146 -18.496 1.00 94.31 111 ASN A CA 1
ATOM 856 C C . ASN A 1 111 ? 12.827 -1.168 -17.921 1.00 94.31 111 ASN A C 1
ATOM 858 O O . ASN A 1 111 ? 13.631 -1.863 -18.527 1.00 94.31 111 ASN A O 1
ATOM 862 N N . PHE A 1 112 ? 12.503 -1.507 -16.668 1.00 94.62 112 PHE A N 1
ATOM 863 C CA . PHE A 1 112 ? 12.993 -2.751 -16.070 1.00 94.62 112 PHE A CA 1
ATOM 864 C C . PHE A 1 112 ? 12.322 -4.005 -16.663 1.00 94.62 112 PHE A C 1
ATOM 866 O O . PHE A 1 112 ? 12.912 -5.090 -16.643 1.00 94.62 112 PHE A O 1
ATOM 873 N N . VAL A 1 113 ? 11.077 -3.873 -17.128 1.00 95.25 113 VAL A N 1
ATOM 874 C CA . VAL A 1 113 ? 10.245 -4.964 -17.660 1.00 95.25 113 VAL A CA 1
ATOM 875 C C . VAL A 1 113 ? 10.050 -4.836 -19.172 1.00 95.25 113 VAL A C 1
ATOM 877 O O . VAL A 1 113 ? 9.823 -5.855 -19.831 1.00 95.25 113 VAL A O 1
ATOM 880 N N . ASP A 1 114 ? 10.137 -3.618 -19.701 1.00 94.12 114 ASP A N 1
ATOM 881 C CA . ASP A 1 114 ? 10.146 -3.350 -21.132 1.00 94.12 114 ASP A CA 1
ATOM 882 C C . ASP A 1 114 ? 11.393 -3.962 -21.790 1.00 94.12 114 ASP A C 1
ATOM 884 O O . ASP A 1 114 ? 12.408 -4.216 -21.147 1.00 94.12 114 ASP A O 1
ATOM 888 N N . THR A 1 115 ? 11.257 -4.325 -23.060 1.00 94.31 115 THR A N 1
ATOM 889 C CA . THR A 1 115 ? 12.331 -4.874 -23.889 1.00 94.31 115 THR A CA 1
ATOM 890 C C . THR A 1 115 ? 12.820 -3.908 -24.959 1.00 94.31 115 THR A C 1
ATOM 892 O O . THR A 1 115 ? 13.747 -4.282 -25.676 1.00 94.31 115 THR A O 1
ATOM 895 N N . ASP A 1 116 ? 12.143 -2.774 -25.143 1.00 92.50 116 ASP A N 1
ATOM 896 C CA . ASP A 1 116 ? 12.460 -1.706 -26.097 1.00 92.50 116 ASP A CA 1
ATOM 897 C C . ASP A 1 116 ? 12.144 -0.357 -25.427 1.00 92.50 116 ASP A C 1
ATOM 899 O O . ASP A 1 116 ? 11.136 0.275 -25.731 1.00 92.50 116 ASP A O 1
ATOM 903 N N . ASP A 1 117 ? 13.005 0.039 -24.481 1.00 92.50 117 ASP A N 1
ATOM 904 C CA . ASP A 1 117 ? 12.792 1.160 -23.549 1.00 92.50 117 ASP A CA 1
ATOM 905 C C . ASP A 1 117 ? 12.337 2.484 -24.201 1.00 92.50 117 ASP A C 1
ATOM 907 O O . ASP A 1 117 ? 11.694 3.307 -23.548 1.00 92.50 117 ASP A O 1
ATOM 911 N N . ASP A 1 118 ? 12.734 2.770 -25.443 1.00 92.06 118 ASP A N 1
ATOM 912 C CA . ASP A 1 118 ? 12.388 4.013 -26.146 1.00 92.06 118 ASP A CA 1
ATOM 913 C C . ASP A 1 118 ? 11.529 3.809 -27.408 1.00 92.06 118 ASP A C 1
ATOM 915 O O . ASP A 1 118 ? 11.202 4.784 -28.106 1.00 92.06 118 ASP A O 1
ATOM 919 N N . ASN A 1 119 ? 11.102 2.564 -27.644 1.00 91.44 119 ASN A N 1
ATOM 920 C CA . ASN A 1 119 ? 10.185 2.126 -28.696 1.00 91.44 119 ASN A CA 1
ATOM 921 C C . ASN A 1 119 ? 10.610 2.590 -30.093 1.00 91.44 119 ASN A C 1
ATOM 923 O O . ASN A 1 119 ? 9.792 2.972 -30.950 1.00 91.44 119 ASN A O 1
ATOM 927 N N . ASP A 1 120 ? 11.920 2.600 -30.331 1.00 89.62 120 ASP A N 1
ATOM 928 C CA . ASP A 1 120 ? 12.508 2.969 -31.613 1.00 89.62 120 ASP A CA 1
ATOM 929 C C . ASP A 1 120 ? 12.566 1.782 -32.600 1.00 89.62 120 ASP A C 1
ATOM 931 O O . ASP A 1 120 ? 12.845 1.956 -33.801 1.00 89.62 120 ASP A O 1
ATOM 935 N N . GLY A 1 121 ? 12.194 0.589 -32.118 1.00 89.62 121 GLY A N 1
ATOM 936 C CA . GLY A 1 121 ? 12.129 -0.664 -32.854 1.00 89.62 121 GLY A CA 1
ATOM 937 C C . GLY A 1 121 ? 13.346 -1.570 -32.658 1.00 89.62 121 GLY A C 1
ATOM 938 O O . GLY A 1 121 ? 13.466 -2.560 -33.399 1.00 89.62 121 GLY A O 1
ATOM 939 N N . TRP A 1 122 ? 14.239 -1.250 -31.721 1.00 88.19 122 TRP A N 1
ATOM 940 C CA . TRP A 1 122 ? 15.388 -2.063 -31.336 1.00 88.19 122 TRP A CA 1
ATOM 941 C C . TRP A 1 122 ? 15.277 -2.502 -29.881 1.00 88.19 122 TRP A C 1
ATOM 943 O O . TRP A 1 122 ? 15.167 -1.692 -28.982 1.00 88.19 122 TRP A O 1
ATOM 953 N N . SER A 1 123 ? 15.392 -3.810 -29.636 1.00 92.00 123 SER A N 1
ATOM 954 C CA . SER A 1 123 ? 15.357 -4.296 -28.255 1.00 92.00 123 SER A CA 1
ATOM 955 C C . SER A 1 123 ? 16.608 -3.900 -27.466 1.00 92.00 123 SER A C 1
ATOM 957 O O . SER A 1 123 ? 17.695 -3.868 -28.051 1.00 92.00 123 SER A O 1
ATOM 959 N N . ASP A 1 124 ? 16.521 -3.781 -26.139 1.00 88.31 124 ASP A N 1
ATOM 960 C CA . ASP A 1 124 ? 17.668 -3.435 -25.275 1.00 88.31 124 ASP A CA 1
ATOM 961 C C . ASP A 1 124 ? 18.854 -4.398 -25.465 1.00 88.31 124 ASP A C 1
ATOM 963 O O . ASP A 1 124 ? 20.035 -4.065 -25.282 1.00 88.31 124 ASP A O 1
ATOM 967 N N . VAL A 1 125 ? 18.549 -5.652 -25.824 1.00 90.56 125 VAL A N 1
ATOM 968 C CA . VAL A 1 125 ? 19.543 -6.679 -26.152 1.00 90.56 125 VAL A CA 1
ATOM 969 C C . VAL A 1 125 ? 20.299 -6.314 -27.427 1.00 90.56 125 VAL A C 1
ATOM 971 O O . VAL A 1 125 ? 21.528 -6.447 -27.468 1.00 90.56 125 VAL A O 1
ATOM 974 N N . ASP A 1 126 ? 19.587 -5.875 -28.461 1.00 89.75 126 ASP A N 1
ATOM 975 C CA . ASP A 1 126 ? 20.183 -5.464 -29.729 1.00 89.75 126 ASP A CA 1
ATOM 976 C C . ASP A 1 126 ? 20.929 -4.132 -29.585 1.00 89.75 126 ASP A C 1
ATOM 978 O O . ASP A 1 126 ? 22.050 -4.011 -30.097 1.00 89.75 126 ASP A O 1
ATOM 982 N N . GLU A 1 127 ? 20.392 -3.186 -28.813 1.00 87.75 127 GLU A N 1
ATOM 983 C CA . GLU A 1 127 ? 21.072 -1.945 -28.441 1.00 87.75 127 GLU A CA 1
ATOM 984 C C . GLU A 1 127 ? 22.381 -2.232 -27.703 1.00 87.75 127 GLU A C 1
ATOM 986 O O . GLU A 1 127 ? 23.445 -1.749 -28.082 1.00 87.75 127 GLU A O 1
ATOM 991 N N . THR A 1 128 ? 22.366 -3.122 -26.709 1.00 84.94 128 THR A N 1
ATOM 992 C CA . THR A 1 128 ? 23.576 -3.487 -25.955 1.00 84.94 128 THR A CA 1
ATOM 993 C C . THR A 1 128 ? 24.677 -4.068 -26.856 1.00 84.94 128 THR A C 1
ATOM 995 O O . THR A 1 128 ? 25.870 -3.950 -26.548 1.00 84.94 128 THR A O 1
ATOM 998 N N . MET A 1 129 ? 24.306 -4.694 -27.977 1.00 81.44 129 MET A N 1
ATOM 999 C CA . MET A 1 129 ? 25.241 -5.293 -28.933 1.00 81.44 129 MET A CA 1
ATOM 1000 C C . MET A 1 129 ? 25.712 -4.317 -30.017 1.00 81.44 129 MET A C 1
ATOM 1002 O O . MET A 1 129 ? 26.852 -4.432 -30.481 1.00 81.44 129 MET A O 1
ATOM 1006 N N . CYS A 1 130 ? 24.856 -3.383 -30.436 1.00 75.75 130 CYS A N 1
ATOM 1007 C CA . CYS A 1 130 ? 25.083 -2.526 -31.602 1.00 75.75 130 CYS A CA 1
ATOM 1008 C C . CYS A 1 130 ? 25.393 -1.063 -31.238 1.00 75.75 130 CYS A C 1
ATOM 1010 O O . CYS A 1 130 ? 26.084 -0.383 -32.001 1.00 75.75 130 CYS A O 1
ATOM 1012 N N . GLU A 1 131 ? 24.978 -0.619 -30.053 1.00 68.12 131 GLU A N 1
ATOM 1013 C CA . GLU A 1 131 ? 25.109 0.733 -29.517 1.00 68.12 131 GLU A CA 1
ATOM 1014 C C . GLU A 1 131 ? 25.858 0.712 -28.169 1.00 68.12 131 GLU A C 1
ATOM 1016 O O . GLU A 1 131 ? 25.271 0.579 -27.092 1.00 68.12 131 GLU A O 1
ATOM 1021 N N . PRO A 1 132 ? 27.196 0.856 -28.150 1.00 54.97 132 PRO A N 1
ATOM 1022 C CA . PRO A 1 132 ? 27.900 1.012 -26.887 1.00 54.97 132 PRO A CA 1
ATOM 1023 C C . PRO A 1 132 ? 27.507 2.362 -26.278 1.00 54.97 132 PRO A C 1
ATOM 1025 O O . PRO A 1 132 ? 28.059 3.379 -26.700 1.00 54.97 132 PRO A O 1
ATOM 1028 N N . ARG A 1 133 ? 26.562 2.346 -25.314 1.00 52.78 133 ARG A N 1
ATOM 1029 C CA . ARG A 1 133 ? 26.093 3.455 -24.451 1.00 52.78 133 ARG A CA 1
ATOM 1030 C C . ARG A 1 133 ? 27.020 4.662 -24.549 1.00 52.78 133 ARG A C 1
ATOM 1032 O O . ARG A 1 133 ? 28.014 4.659 -23.829 1.00 52.78 133 ARG A O 1
ATOM 1039 N N . ASN A 1 134 ? 26.770 5.572 -25.503 1.00 49.88 134 ASN A N 1
ATOM 1040 C CA . ASN A 1 134 ? 27.438 6.873 -25.745 1.00 49.88 134 ASN A CA 1
ATOM 1041 C C . ASN A 1 134 ? 27.139 7.483 -27.140 1.00 49.88 134 ASN A C 1
ATOM 1043 O O . ASN A 1 134 ? 27.741 8.505 -27.482 1.00 49.88 134 ASN A O 1
ATOM 1047 N N . ALA A 1 135 ? 26.240 6.925 -27.956 1.00 46.50 135 ALA A N 1
ATOM 1048 C CA . ALA A 1 135 ? 25.874 7.501 -29.253 1.00 46.50 135 ALA A CA 1
ATOM 1049 C C . ALA A 1 135 ? 24.449 8.079 -29.249 1.00 46.50 135 ALA A C 1
ATOM 1051 O O . ALA A 1 135 ? 23.630 7.714 -30.066 1.00 46.50 135 ALA A O 1
ATOM 1052 N N . TRP A 1 136 ? 24.210 9.056 -28.367 1.00 48.34 136 TRP A N 1
ATOM 1053 C CA . TRP A 1 136 ? 23.043 9.953 -28.399 1.00 48.34 136 TRP A CA 1
ATOM 1054 C C . TRP A 1 136 ? 21.691 9.270 -28.159 1.00 48.34 136 TRP A C 1
ATOM 1056 O O . TRP A 1 136 ? 20.905 9.091 -29.080 1.00 48.34 136 TRP A O 1
ATOM 1066 N N . SER A 1 137 ? 21.369 9.048 -26.882 1.00 57.09 137 SER A N 1
ATOM 1067 C CA . SER A 1 137 ? 19.972 8.977 -26.459 1.00 57.09 137 SER A CA 1
ATOM 1068 C C . SER A 1 137 ? 19.217 10.188 -27.023 1.00 57.09 137 SER A C 1
ATOM 1070 O O . SER A 1 137 ? 19.649 11.333 -26.833 1.00 57.09 137 SER A O 1
ATOM 1072 N N . SER A 1 138 ? 18.090 9.937 -27.693 1.00 55.53 138 SER A N 1
ATOM 1073 C CA . SER A 1 138 ? 17.239 10.874 -28.452 1.00 55.53 138 SER A CA 1
ATOM 1074 C C . SER A 1 138 ? 17.555 11.003 -29.954 1.00 55.53 138 SER A C 1
ATOM 1076 O O . SER A 1 138 ? 18.031 12.047 -30.412 1.00 55.53 138 SER A O 1
ATOM 1078 N N . PHE A 1 139 ? 17.138 10.035 -30.773 1.00 50.00 139 PHE A N 1
ATOM 1079 C CA . PHE A 1 139 ? 16.662 10.377 -32.121 1.00 50.00 139 PHE A CA 1
ATOM 1080 C C . PHE A 1 139 ? 15.204 9.975 -32.312 1.00 50.00 139 PHE A C 1
ATOM 1082 O O . PHE A 1 139 ? 14.841 9.195 -33.185 1.00 50.00 139 PHE A O 1
ATOM 1089 N N . ALA A 1 140 ? 14.350 10.615 -31.512 1.00 52.06 140 ALA A N 1
ATOM 1090 C CA . ALA A 1 140 ? 12.923 10.646 -31.751 1.00 52.06 140 ALA A CA 1
ATOM 1091 C C . ALA A 1 140 ? 12.631 11.052 -33.207 1.00 52.06 140 ALA A C 1
ATOM 1093 O O . ALA A 1 140 ? 12.967 12.147 -33.668 1.00 52.06 140 ALA A O 1
ATOM 1094 N N . THR A 1 141 ? 11.897 10.174 -33.883 1.00 45.34 141 THR A N 1
ATOM 1095 C CA . THR A 1 141 ? 11.127 10.396 -35.109 1.00 45.34 141 THR A CA 1
ATOM 1096 C C . THR A 1 141 ? 11.914 10.624 -36.401 1.00 45.34 141 THR A C 1
ATOM 1098 O O . THR A 1 141 ? 12.456 11.690 -36.707 1.00 45.34 141 THR A O 1
ATOM 1101 N N . GLY A 1 142 ? 11.818 9.624 -37.279 1.00 48.97 142 GLY A N 1
ATOM 1102 C CA . GLY A 1 142 ? 11.998 9.815 -38.705 1.00 48.97 142 GLY A CA 1
ATOM 1103 C C . GLY A 1 142 ? 11.068 10.913 -39.223 1.00 48.97 142 GLY A C 1
ATOM 1104 O O . GLY A 1 142 ? 9.875 10.705 -39.423 1.00 48.97 142 GLY A O 1
ATOM 1105 N N . THR A 1 143 ? 11.638 12.071 -39.544 1.00 41.91 143 THR A N 1
ATOM 1106 C CA . THR A 1 143 ? 11.123 12.871 -40.651 1.00 41.91 143 THR A CA 1
ATOM 1107 C C . THR A 1 143 ? 11.967 12.547 -41.869 1.00 41.91 143 THR A C 1
ATOM 1109 O O . THR A 1 143 ? 13.168 12.799 -41.953 1.00 41.91 143 THR A O 1
ATOM 1112 N N . SER A 1 144 ? 11.318 11.920 -42.838 1.00 5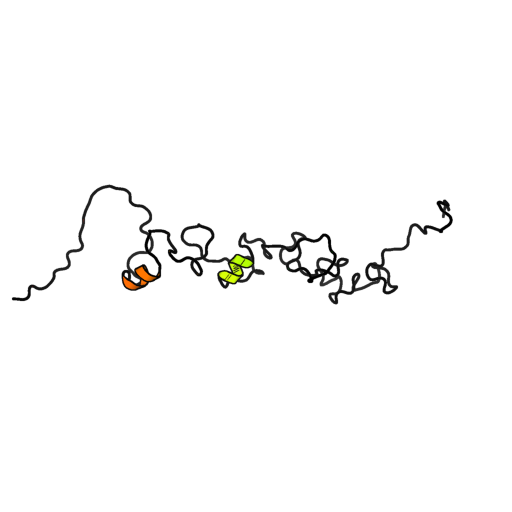4.31 144 SER A N 1
ATOM 1113 C CA . SER A 1 144 ? 11.827 11.769 -44.187 1.00 54.31 144 SER A CA 1
ATOM 1114 C C . SER A 1 144 ? 12.152 13.143 -44.783 1.00 54.31 144 SER A C 1
ATOM 1116 O O . SER A 1 144 ? 11.284 13.786 -45.366 1.00 54.31 144 SER A O 1
ATOM 1118 N N . SER A 1 145 ? 13.406 13.581 -44.686 1.00 48.16 145 SER A N 1
ATOM 1119 C CA . SER A 1 145 ? 14.003 14.522 -45.635 1.00 48.16 145 SER A CA 1
ATOM 1120 C C . SER A 1 145 ? 15.527 14.514 -45.530 1.00 48.16 145 SER A C 1
ATOM 1122 O O . SER A 1 145 ? 16.109 15.119 -44.639 1.00 48.16 145 SER A O 1
ATOM 1124 N N . SER A 1 146 ? 16.156 13.849 -46.502 1.00 48.66 146 SER A N 1
ATOM 1125 C CA . SER A 1 146 ? 17.397 14.286 -47.156 1.00 48.66 146 SER A CA 1
ATOM 1126 C C . SER A 1 146 ? 18.487 14.921 -46.276 1.00 48.66 146 SER A C 1
ATOM 1128 O O . SER A 1 146 ? 18.497 16.134 -46.108 1.00 48.66 146 SER A O 1
ATOM 1130 N N . SER A 1 147 ? 19.495 14.140 -45.879 1.00 41.97 147 SER A N 1
ATOM 1131 C CA . SER A 1 147 ? 20.886 14.344 -46.323 1.00 41.97 147 SER A CA 1
ATOM 1132 C C . SER A 1 147 ? 21.778 13.269 -45.699 1.00 41.97 147 SER A C 1
ATOM 1134 O O . SER A 1 147 ? 22.100 13.319 -44.515 1.00 41.97 147 SER A O 1
ATOM 1136 N N . TRP A 1 148 ? 22.190 12.281 -46.494 1.00 36.03 148 TRP A N 1
ATOM 1137 C CA . TRP A 1 148 ? 23.212 11.320 -46.084 1.00 36.03 148 TRP A CA 1
ATOM 1138 C C . TRP A 1 148 ? 24.529 12.061 -45.846 1.00 36.03 148 TRP A C 1
ATOM 1140 O O . TRP A 1 148 ? 25.249 12.373 -46.792 1.00 36.03 148 TRP A O 1
ATOM 1150 N N . SER A 1 149 ? 24.864 12.320 -44.587 1.00 41.19 149 SER A N 1
ATOM 1151 C CA . SER A 1 149 ? 26.235 12.641 -44.195 1.00 41.19 149 SER A CA 1
ATOM 1152 C C . SER A 1 149 ? 26.812 11.410 -43.521 1.00 41.19 149 SER A C 1
ATOM 1154 O O . SER A 1 149 ? 26.780 11.282 -42.304 1.00 41.19 149 SER A O 1
ATOM 1156 N N . GLN A 1 150 ? 27.297 10.468 -44.332 1.00 42.72 150 GLN A N 1
ATOM 1157 C CA . GLN A 1 150 ? 28.039 9.330 -43.803 1.00 42.72 150 GLN A CA 1
ATOM 1158 C C . GLN A 1 150 ? 29.269 9.835 -43.030 1.00 42.72 150 GLN A C 1
ATOM 1160 O O . GLN A 1 150 ? 30.010 10.675 -43.562 1.00 42.72 150 GLN A O 1
ATOM 1165 N N . PRO A 1 151 ? 29.541 9.328 -41.816 1.00 39.50 151 PRO A N 1
ATOM 1166 C CA . PRO A 1 151 ? 30.822 9.557 -41.175 1.00 39.50 151 PRO A CA 1
ATOM 1167 C C . PRO A 1 151 ? 31.901 8.888 -42.030 1.00 39.50 151 PRO A C 1
ATOM 1169 O O . PRO A 1 151 ? 31.876 7.687 -42.301 1.00 39.50 151 PRO A O 1
ATOM 1172 N N . ARG A 1 152 ? 32.847 9.696 -42.517 1.00 42.09 152 ARG A N 1
ATOM 1173 C CA . ARG A 1 152 ? 34.007 9.215 -43.269 1.00 42.09 152 ARG A CA 1
ATOM 1174 C C . ARG A 1 152 ? 34.924 8.418 -42.342 1.00 42.09 152 ARG A C 1
ATOM 1176 O O . ARG A 1 152 ? 35.875 8.971 -41.796 1.00 42.09 152 ARG A O 1
ATOM 1183 N N . TYR A 1 153 ? 34.678 7.119 -42.208 1.00 40.22 153 TYR A N 1
ATOM 1184 C CA . TYR A 1 153 ? 35.673 6.194 -41.680 1.00 40.22 153 TYR A CA 1
ATOM 1185 C C . TYR A 1 153 ? 36.674 5.867 -42.786 1.00 40.22 153 TYR A C 1
ATOM 1187 O O . TYR A 1 153 ? 36.390 5.160 -43.750 1.00 40.22 153 TYR A O 1
ATOM 1195 N N . ASN A 1 154 ? 37.855 6.463 -42.662 1.00 40.62 154 ASN A N 1
ATOM 1196 C CA . ASN A 1 154 ? 38.996 6.205 -43.524 1.00 40.62 154 ASN A CA 1
ATOM 1197 C C . ASN A 1 154 ? 39.583 4.832 -43.159 1.00 40.62 154 ASN A C 1
ATOM 1199 O O . ASN A 1 154 ? 40.381 4.719 -42.229 1.00 40.62 154 ASN A O 1
ATOM 1203 N N . ILE A 1 155 ? 39.143 3.785 -43.853 1.00 43.22 155 ILE A N 1
ATOM 1204 C CA . ILE A 1 155 ? 39.654 2.418 -43.688 1.00 43.22 155 ILE A CA 1
ATOM 1205 C C . ILE A 1 155 ? 41.005 2.311 -44.425 1.00 43.22 155 ILE A C 1
ATOM 1207 O O . ILE A 1 155 ? 41.055 2.654 -45.609 1.00 43.22 155 ILE A O 1
ATOM 1211 N N . PRO A 1 156 ? 42.107 1.862 -43.791 1.00 35.59 156 PRO A N 1
ATOM 1212 C CA . PRO A 1 156 ? 43.388 1.706 -44.476 1.00 35.59 156 PRO A CA 1
ATOM 1213 C C . PRO A 1 156 ? 43.315 0.563 -45.494 1.00 35.59 156 PRO A C 1
ATOM 1215 O O . PRO A 1 156 ? 42.985 -0.570 -45.142 1.00 35.59 156 PRO A O 1
ATOM 1218 N N . SER A 1 157 ? 43.647 0.851 -46.752 1.00 35.09 157 SER A N 1
ATOM 1219 C CA . SER A 1 157 ? 43.746 -0.154 -47.811 1.00 35.09 157 SER A CA 1
ATOM 1220 C C . SER A 1 157 ? 44.898 -1.121 -47.532 1.00 35.09 157 SER A C 1
ATOM 1222 O O . SER A 1 157 ? 46.065 -0.737 -47.567 1.00 35.09 157 SER A O 1
ATOM 1224 N N . ILE A 1 158 ? 44.564 -2.385 -47.294 1.00 39.53 158 ILE A N 1
ATOM 1225 C CA . ILE A 1 158 ? 45.477 -3.519 -47.443 1.00 39.53 158 ILE A CA 1
ATOM 1226 C C . ILE A 1 158 ? 45.611 -3.853 -48.931 1.00 39.53 158 ILE A C 1
ATOM 1228 O O . ILE A 1 158 ? 44.658 -4.371 -49.499 1.00 39.53 158 ILE A O 1
ATOM 1232 N N . TRP A 1 159 ? 46.766 -3.540 -49.526 1.00 40.38 159 TRP A N 1
ATOM 1233 C CA . TRP A 1 159 ? 47.496 -4.329 -50.536 1.00 40.38 159 TRP A CA 1
ATOM 1234 C C . TRP A 1 159 ? 48.958 -3.880 -50.546 1.00 40.38 159 TRP A C 1
ATOM 1236 O O . TRP A 1 159 ? 49.194 -2.653 -50.625 1.00 40.38 159 TRP A O 1
#

Mean predicted aligned error: 12.44 Å

pLDDT: mean 82.22, std 21.2, range [35.09, 98.31]

Nearest PDB structures (foldseek):
  2rhp-assembly1_A  TM=3.129E-01  e=2.800E-04  unclassified
  1ux6-assembly1_A  TM=3.543E-01  e=8.469E-04  Homo sapiens
  1yo8-assembly1_A  TM=2.721E-01  e=1.412E-03  Homo sapiens

Radius of gyration: 30.13 Å; Cα contacts (8 Å, |Δi|>4): 193; chains: 1; bounding box: 90×29×80 Å

Solvent-accessible surface area (backbone atoms only — not comparable to full-atom values): 10351 Å² total; per-residue (Å²): 140,86,90,79,90,65,89,88,51,90,77,67,94,79,69,73,61,43,73,57,66,85,80,53,38,44,95,76,41,62,40,27,32,68,66,80,53,39,44,91,74,21,76,38,46,72,41,60,36,35,42,50,41,81,64,68,87,82,36,28,52,52,66,49,86,93,51,92,72,90,80,57,64,41,61,36,34,31,70,65,82,58,39,34,74,54,23,56,68,46,74,36,46,43,80,36,65,83,42,73,65,58,48,72,61,70,81,85,51,29,47,77,74,41,58,37,47,65,68,83,83,57,37,55,71,53,39,65,73,74,47,74,91,78,82,62,93,81,78,81,70,91,71,94,68,91,76,92,74,74,82,85,75,84,74,83,82,89,127

Foldseek 3Di:
DDADDDPPDRPPVDDAPQQCPPPDHPVPDQQSNPLPAGPVQALCRRASQAGDQLCSPQAGCGGHPPGDDPGDHDQQSNPLPQGPVQCVQQVFDSNDSVGDADQQCPPNHGPSRDQCRNPPPAGPVRCVVPPPPPDDDDPPDDDDDDDDPDDPPPDDDDD

Secondary structure (DSSP, 8-state):
-----STTS---S-PPP-SS-SSS-GGG-SSSS-SSS-TTS-SSTT-TT----SSSSSS-S---TT---S----SSTT-SS--HHHHHHHT--TT-TT-PPP-SSSSS--TTT-SSTT-SS--HHHHHHH--S-S-S----------------------